Protein AF-A0A023FN62-F1 (afdb_monomer_lite)

Organism: Amblyomma cajennense (NCBI:txid34607)

pLDDT: mean 89.05, std 11.9, range [38.44, 97.44]

Structure (mmCIF, N/CA/C/O backbone):
data_AF-A0A023FN62-F1
#
_entry.id   AF-A0A023FN62-F1
#
loop_
_atom_site.group_PDB
_atom_site.id
_atom_site.type_symbol
_atom_site.label_atom_id
_atom_site.label_alt_id
_atom_site.label_comp_id
_atom_site.label_asym_id
_atom_site.label_entity_id
_atom_site.label_seq_id
_atom_site.pdbx_PDB_ins_code
_atom_site.Cartn_x
_atom_site.Cartn_y
_atom_site.Cartn_z
_atom_site.occupancy
_atom_site.B_iso_or_equiv
_atom_site.auth_seq_id
_atom_site.auth_comp_id
_atom_site.auth_asym_id
_atom_site.auth_atom_id
_atom_site.pdbx_PDB_model_num
ATOM 1 N N . MET A 1 1 ? -6.265 10.455 -16.973 1.00 46.62 1 MET A N 1
ATOM 2 C CA . MET A 1 1 ? -5.065 9.900 -16.309 1.00 46.62 1 MET A CA 1
ATOM 3 C C . MET A 1 1 ? -4.579 10.776 -15.154 1.00 46.62 1 MET A C 1
ATOM 5 O O . MET A 1 1 ? -4.769 10.346 -14.030 1.00 46.62 1 MET A O 1
ATOM 9 N N . ALA A 1 2 ? -4.113 12.018 -15.364 1.00 63.16 2 ALA A N 1
ATOM 10 C CA . ALA A 1 2 ? -3.514 12.844 -14.292 1.00 63.16 2 ALA A CA 1
ATOM 11 C C . ALA A 1 2 ? -4.377 13.071 -13.025 1.00 63.16 2 ALA A C 1
ATOM 13 O O . ALA A 1 2 ? -3.846 13.199 -11.929 1.00 63.16 2 ALA A O 1
ATOM 14 N N . ALA A 1 3 ? -5.710 13.108 -13.138 1.00 82.88 3 ALA A N 1
ATOM 15 C CA . ALA A 1 3 ? -6.578 13.355 -11.982 1.00 82.88 3 ALA A CA 1
ATOM 16 C C . ALA A 1 3 ? -6.536 12.228 -10.932 1.00 82.88 3 ALA A C 1
ATOM 18 O O . ALA A 1 3 ? -6.572 12.511 -9.738 1.00 82.88 3 ALA A O 1
ATOM 19 N N . VAL A 1 4 ? -6.440 10.968 -11.369 1.00 89.19 4 VAL A N 1
ATOM 20 C CA . VAL A 1 4 ? -6.425 9.798 -10.475 1.00 89.19 4 VAL A CA 1
ATOM 21 C C . VAL A 1 4 ? -5.078 9.686 -9.769 1.00 89.19 4 VAL A C 1
ATOM 23 O O . VAL A 1 4 ? -5.031 9.502 -8.558 1.00 89.19 4 VAL A O 1
ATOM 26 N N . GLU A 1 5 ? -3.985 9.894 -10.500 1.00 89.38 5 GLU A N 1
ATOM 27 C CA . GLU A 1 5 ? -2.633 9.916 -9.932 1.00 89.38 5 GLU A CA 1
ATOM 28 C C . GLU A 1 5 ? -2.499 10.994 -8.848 1.00 89.38 5 GLU A C 1
ATOM 30 O O . GLU A 1 5 ? -1.960 10.730 -7.778 1.00 89.38 5 GLU A O 1
ATOM 35 N N . VAL A 1 6 ? -3.066 12.186 -9.073 1.00 92.12 6 VAL A N 1
ATOM 36 C CA . VAL A 1 6 ? -3.082 13.270 -8.075 1.00 92.12 6 VAL A CA 1
ATOM 37 C C . VAL A 1 6 ? -3.894 12.897 -6.831 1.00 92.12 6 VAL A C 1
ATOM 39 O O . VAL A 1 6 ? -3.497 13.254 -5.723 1.00 92.12 6 VAL A O 1
ATOM 42 N N . GLN A 1 7 ? -5.018 12.190 -6.982 1.00 93.44 7 GLN A N 1
ATOM 43 C CA . GLN A 1 7 ? -5.811 11.723 -5.837 1.00 93.44 7 GLN A CA 1
ATOM 44 C C . GLN A 1 7 ? -5.042 10.699 -5.000 1.00 93.44 7 GLN A C 1
ATOM 46 O O . GLN A 1 7 ? -5.003 10.824 -3.776 1.00 93.44 7 GLN A O 1
ATOM 51 N N . VAL A 1 8 ? -4.392 9.736 -5.658 1.00 95.81 8 VAL A N 1
ATOM 52 C CA . VAL A 1 8 ? -3.556 8.723 -5.002 1.00 95.81 8 VAL A CA 1
ATOM 53 C C . VAL A 1 8 ? -2.382 9.378 -4.277 1.00 95.81 8 VAL A C 1
ATOM 55 O O . VAL A 1 8 ? -2.189 9.124 -3.091 1.00 95.81 8 VAL A O 1
ATOM 58 N N . SER A 1 9 ? -1.644 10.268 -4.945 1.00 95.06 9 SER A N 1
ATOM 59 C CA . SER A 1 9 ? -0.515 10.975 -4.329 1.00 95.06 9 SER A CA 1
ATOM 60 C C . SER A 1 9 ? -0.957 11.812 -3.130 1.00 95.06 9 SER A C 1
ATOM 62 O O . SER A 1 9 ? -0.339 11.725 -2.079 1.00 95.06 9 SER A O 1
ATOM 64 N N . ARG A 1 10 ? -2.082 12.537 -3.227 1.00 94.88 10 ARG A N 1
ATOM 65 C CA . ARG A 1 10 ? -2.616 13.314 -2.096 1.00 94.88 10 ARG A CA 1
ATOM 66 C C . ARG A 1 10 ? -2.965 12.432 -0.899 1.00 94.88 10 ARG A C 1
ATOM 68 O O . ARG A 1 10 ? -2.705 12.819 0.236 1.00 94.88 10 ARG A O 1
ATOM 75 N N . TYR A 1 11 ? -3.581 11.275 -1.139 1.00 96.00 11 TYR A N 1
ATOM 76 C CA . TYR A 1 11 ? -3.875 10.326 -0.069 1.00 96.00 11 TYR A CA 1
ATOM 77 C C . TYR A 1 11 ? -2.588 9.866 0.627 1.00 96.00 11 TYR A C 1
ATOM 79 O O . TYR A 1 11 ? -2.498 9.922 1.852 1.00 96.00 11 TYR A O 1
ATOM 87 N N . ILE A 1 12 ? -1.581 9.473 -0.156 1.00 96.19 12 ILE A N 1
ATOM 88 C CA . ILE A 1 12 ? -0.286 9.031 0.367 1.00 96.19 12 ILE A CA 1
ATOM 89 C C . ILE A 1 12 ? 0.385 10.155 1.159 1.00 96.19 12 ILE A C 1
ATOM 91 O O . ILE A 1 12 ? 0.787 9.928 2.296 1.00 96.19 12 ILE A O 1
ATOM 95 N N . ASP A 1 13 ? 0.431 11.372 0.619 1.00 94.75 13 ASP A N 1
ATOM 96 C CA . ASP A 1 13 ? 1.015 12.533 1.295 1.00 94.75 13 ASP A CA 1
ATOM 97 C C . ASP A 1 13 ? 0.355 12.786 2.656 1.00 94.75 13 ASP A C 1
ATOM 99 O O . ASP A 1 13 ? 1.056 13.008 3.640 1.00 94.75 13 ASP A O 1
ATOM 103 N N . ASN A 1 14 ? -0.974 12.686 2.748 1.00 93.88 14 ASN A N 1
ATOM 104 C CA . ASN A 1 14 ? -1.691 12.852 4.016 1.00 93.88 14 ASN A CA 1
ATOM 105 C C . ASN A 1 14 ? -1.297 11.784 5.054 1.00 93.88 14 ASN A C 1
ATOM 107 O O . ASN A 1 14 ? -1.112 12.101 6.231 1.00 93.88 14 ASN A O 1
ATOM 111 N N . VAL A 1 15 ? -1.149 10.523 4.632 1.00 93.88 15 VAL A N 1
ATOM 112 C CA . VAL A 1 15 ? -0.703 9.432 5.516 1.00 93.88 15 VAL A CA 1
ATOM 113 C C . VAL A 1 15 ? 0.735 9.682 5.984 1.00 93.88 15 VAL A C 1
ATOM 115 O O . VAL A 1 15 ? 1.015 9.651 7.183 1.00 93.88 15 VAL A O 1
ATOM 118 N N . LEU A 1 16 ? 1.638 9.997 5.054 1.00 93.31 16 LEU A N 1
ATOM 119 C CA . LEU A 1 16 ? 3.065 10.160 5.336 1.00 93.31 16 LEU A CA 1
ATOM 120 C C . LEU A 1 16 ? 3.379 11.419 6.156 1.00 93.31 16 LEU A C 1
ATOM 122 O O . LEU A 1 16 ? 4.258 11.383 7.023 1.00 93.31 16 LEU A O 1
ATOM 126 N N . GLN A 1 17 ? 2.675 12.528 5.916 1.00 89.75 17 GLN A N 1
ATOM 127 C CA . GLN A 1 17 ? 2.835 13.764 6.690 1.00 89.75 17 GLN A CA 1
ATOM 128 C C . GLN A 1 17 ? 2.446 13.557 8.151 1.00 89.75 17 GLN A C 1
ATOM 130 O O . GLN A 1 17 ? 3.184 13.976 9.041 1.00 89.75 17 GLN A O 1
ATOM 135 N N . ASN A 1 18 ? 1.338 12.865 8.405 1.00 82.88 18 ASN A N 1
ATOM 136 C CA . ASN A 1 18 ? 0.919 12.535 9.763 1.00 82.88 18 ASN A CA 1
ATOM 137 C C . ASN A 1 18 ? 1.935 11.619 10.468 1.00 82.88 18 ASN A C 1
ATOM 139 O O . ASN A 1 18 ? 2.264 11.868 11.627 1.00 82.88 18 ASN A O 1
ATOM 143 N N . ASP A 1 19 ? 2.480 10.610 9.776 1.00 82.38 19 ASP A N 1
ATOM 144 C CA . ASP A 1 19 ? 3.553 9.763 10.323 1.00 82.38 19 ASP A CA 1
ATOM 145 C C . ASP A 1 19 ? 4.819 10.578 10.644 1.00 82.38 19 ASP A C 1
ATOM 147 O O . ASP A 1 19 ? 5.430 10.392 11.697 1.00 82.38 19 ASP A O 1
ATOM 151 N N . THR A 1 20 ? 5.182 11.524 9.774 1.00 84.88 20 THR A N 1
ATOM 152 C CA . THR A 1 20 ? 6.353 12.396 9.964 1.00 84.88 20 THR A CA 1
ATOM 153 C C . THR A 1 20 ? 6.164 13.339 11.152 1.00 84.88 20 THR A C 1
ATOM 155 O O . THR A 1 20 ? 7.076 13.514 11.959 1.00 84.88 20 THR A O 1
ATOM 158 N N . LEU A 1 21 ? 4.983 13.948 11.287 1.00 84.38 21 LEU A N 1
ATOM 159 C CA . LEU A 1 21 ? 4.670 14.836 12.407 1.00 84.38 21 LEU A CA 1
ATOM 160 C C . LEU A 1 21 ? 4.722 14.086 13.740 1.00 84.38 21 LEU A C 1
ATOM 162 O O . LEU A 1 21 ? 5.312 14.588 14.694 1.00 84.38 21 LEU A O 1
ATOM 166 N N . GLU A 1 22 ? 4.169 12.877 13.804 1.00 81.69 22 GLU A N 1
ATOM 167 C CA . GLU A 1 22 ? 4.269 12.043 15.004 1.00 81.69 22 GLU A CA 1
ATOM 168 C C . GLU A 1 22 ? 5.712 11.710 15.367 1.00 81.69 22 GLU A C 1
ATOM 170 O O . GLU A 1 22 ? 6.074 11.771 16.539 1.00 81.69 22 GLU A O 1
ATOM 175 N N . GLU A 1 23 ? 6.549 11.387 14.381 1.00 81.81 23 GLU A N 1
ATOM 176 C CA . GLU A 1 23 ? 7.960 11.090 14.623 1.00 81.81 23 GLU A CA 1
ATOM 177 C C . GLU A 1 23 ? 8.706 12.312 15.184 1.00 81.81 23 GLU A C 1
ATOM 179 O O . GLU A 1 23 ? 9.432 12.196 16.174 1.00 81.81 23 GLU A O 1
ATOM 184 N N . VAL A 1 24 ? 8.466 13.500 14.619 1.00 85.38 24 VAL A N 1
ATOM 185 C CA . VAL A 1 24 ? 9.091 14.760 15.062 1.00 85.38 24 VAL A CA 1
ATOM 186 C C . VAL A 1 24 ? 8.617 15.178 16.457 1.00 85.38 24 VAL A C 1
ATOM 188 O O . VAL A 1 24 ? 9.412 15.667 17.263 1.00 85.38 24 VAL A O 1
ATOM 191 N N . PHE A 1 25 ? 7.336 14.980 16.765 1.00 83.62 25 PHE A N 1
ATOM 192 C CA . PHE A 1 25 ? 6.733 15.385 18.036 1.00 83.62 25 PHE A CA 1
ATOM 193 C C . PHE A 1 25 ? 6.575 14.230 19.031 1.00 83.62 25 PHE A C 1
ATOM 195 O O . PHE A 1 25 ? 5.862 14.380 20.022 1.00 83.62 25 PHE A O 1
ATOM 202 N N . ASN A 1 26 ? 7.269 13.106 18.829 1.00 81.31 26 ASN A N 1
ATOM 203 C CA . ASN A 1 26 ? 7.102 11.904 19.651 1.00 81.31 26 ASN A CA 1
ATOM 204 C C . ASN A 1 26 ? 7.321 12.172 21.156 1.00 81.31 26 ASN A C 1
ATOM 206 O O . ASN A 1 26 ? 6.605 11.651 22.003 1.00 81.31 26 ASN A O 1
ATOM 210 N N . SER A 1 27 ? 8.243 13.079 21.497 1.00 80.62 27 SER A N 1
ATOM 211 C CA . SER A 1 27 ? 8.511 13.504 22.883 1.00 80.62 27 SER A CA 1
ATOM 212 C C . SER A 1 27 ? 7.418 14.383 23.514 1.00 80.62 27 SER A C 1
ATOM 214 O O . SER A 1 27 ? 7.469 14.650 24.713 1.00 80.62 27 SER A O 1
ATOM 216 N N . PHE A 1 28 ? 6.458 14.866 22.721 1.00 81.75 28 PHE A N 1
ATOM 217 C CA . PHE A 1 28 ? 5.363 15.750 23.141 1.00 81.75 28 PHE A CA 1
ATOM 218 C C . PHE A 1 28 ? 3.983 15.094 23.005 1.00 81.75 28 PHE A C 1
ATOM 220 O O . PHE A 1 28 ? 3.028 15.544 23.638 1.00 81.75 28 PHE A O 1
ATOM 227 N N . ILE A 1 29 ? 3.869 14.042 22.191 1.00 78.81 29 ILE A N 1
ATOM 228 C CA . ILE A 1 29 ? 2.621 13.322 21.943 1.00 78.81 29 ILE A CA 1
ATOM 229 C C . ILE A 1 29 ? 2.527 12.128 22.894 1.00 78.81 29 ILE A C 1
ATOM 231 O O . ILE A 1 29 ? 3.354 11.217 22.881 1.00 78.81 29 ILE A O 1
ATOM 235 N N . ILE A 1 30 ? 1.470 12.103 23.705 1.00 76.62 30 ILE A N 1
ATOM 236 C CA . ILE A 1 30 ? 1.110 10.912 24.475 1.00 76.62 30 ILE A CA 1
ATOM 237 C C . ILE A 1 30 ? 0.412 9.948 23.518 1.00 76.62 30 ILE A C 1
ATOM 239 O O . ILE A 1 30 ? -0.755 10.134 23.177 1.00 76.62 30 ILE A O 1
ATOM 243 N N . HIS A 1 31 ? 1.132 8.915 23.091 1.00 77.75 31 HIS A N 1
ATOM 244 C CA . HIS A 1 31 ? 0.588 7.858 22.247 1.00 77.75 31 HIS A CA 1
ATOM 245 C C . HIS A 1 31 ? -0.317 6.955 23.090 1.00 77.75 31 HIS A C 1
ATOM 247 O O . HIS A 1 31 ?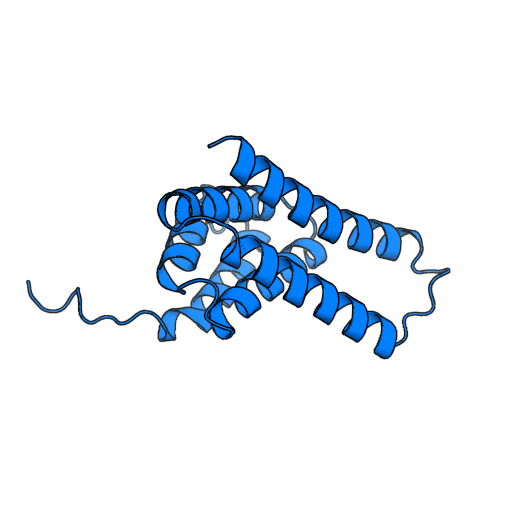 0.154 6.041 23.769 1.00 77.75 31 HIS A O 1
ATOM 253 N N . SER A 1 32 ? -1.623 7.228 23.086 1.00 83.88 32 SER A N 1
ATOM 254 C CA . SER A 1 32 ? -2.607 6.287 23.617 1.00 83.88 32 SER A CA 1
ATOM 255 C C . SER A 1 32 ? -2.946 5.237 22.560 1.00 83.88 32 SER A C 1
ATOM 257 O O . SER A 1 32 ? -2.959 5.517 21.360 1.00 83.88 32 SER A O 1
ATOM 259 N N . GLN A 1 33 ? -3.257 4.019 23.006 1.00 85.12 33 GLN A N 1
ATOM 260 C CA . GLN A 1 33 ? -3.728 2.959 22.114 1.00 85.12 33 GLN A CA 1
ATOM 261 C C . GLN A 1 33 ? -4.975 3.403 21.325 1.00 85.12 33 GLN A C 1
ATOM 263 O O . GLN A 1 33 ? -5.073 3.152 20.129 1.00 85.12 33 GLN A O 1
ATOM 268 N N . GLU A 1 34 ? -5.886 4.135 21.970 1.00 88.25 34 GLU A N 1
ATOM 269 C CA . GLU A 1 34 ? -7.103 4.668 21.350 1.00 88.25 34 GLU A CA 1
ATOM 270 C C . GLU A 1 34 ? -6.806 5.627 20.185 1.00 88.25 34 GLU A C 1
ATOM 272 O O . GLU A 1 34 ? -7.440 5.535 19.134 1.00 88.25 34 GLU A O 1
ATOM 277 N N . MET A 1 35 ? -5.812 6.511 20.332 1.00 85.25 35 MET A N 1
ATOM 278 C CA . MET A 1 35 ? -5.405 7.429 19.262 1.00 85.25 35 MET A CA 1
ATOM 279 C C . MET A 1 35 ? -4.834 6.666 18.063 1.00 85.25 35 MET A C 1
ATOM 281 O O . MET A 1 35 ? -5.173 6.980 16.920 1.00 85.25 35 MET A O 1
ATOM 285 N N . GLN A 1 36 ? -4.021 5.639 18.319 1.00 84.94 36 GLN A N 1
ATOM 286 C CA . GLN A 1 36 ? -3.439 4.814 17.262 1.00 84.94 36 GLN A CA 1
ATOM 287 C C . GLN A 1 36 ? -4.515 4.029 16.499 1.00 84.94 36 GLN A C 1
ATOM 289 O O . GLN A 1 36 ? -4.506 4.011 15.269 1.00 84.94 36 GLN A O 1
ATOM 294 N N . GLU A 1 37 ? -5.477 3.437 17.210 1.00 89.75 37 GLU A N 1
ATOM 295 C CA . GLU A 1 37 ? -6.601 2.723 16.596 1.00 89.75 37 GLU A CA 1
ATOM 296 C C . GLU A 1 37 ? -7.513 3.658 15.793 1.00 89.75 37 GLU A C 1
ATOM 298 O O . GLU A 1 37 ? -7.970 3.298 14.708 1.00 89.75 37 GLU A O 1
ATOM 303 N N . PHE A 1 38 ? -7.787 4.863 16.302 1.00 90.19 38 PHE A N 1
ATOM 304 C CA . PHE A 1 38 ? -8.586 5.859 15.586 1.00 90.19 38 PHE A CA 1
ATOM 305 C C . PHE A 1 38 ? -7.902 6.300 14.287 1.00 90.19 38 PHE A C 1
ATOM 307 O O . PHE A 1 38 ? -8.538 6.360 13.229 1.00 90.19 38 PHE A O 1
ATOM 314 N N . LYS A 1 39 ? -6.595 6.566 14.352 1.00 90.00 39 LYS A N 1
ATOM 315 C CA . LYS A 1 39 ? -5.770 6.909 13.191 1.00 90.00 39 LYS A CA 1
ATOM 316 C C . LYS A 1 39 ? -5.774 5.789 12.154 1.00 90.00 39 LYS A C 1
ATOM 318 O O . LYS A 1 39 ? -6.052 6.044 10.984 1.00 90.00 39 LYS A O 1
ATOM 323 N N . GLU A 1 40 ? -5.523 4.554 12.582 1.00 91.81 40 GLU A N 1
ATOM 324 C CA . GLU A 1 40 ? -5.526 3.397 11.687 1.00 91.81 40 GLU A CA 1
ATOM 325 C C . GLU A 1 40 ? -6.889 3.226 11.005 1.00 91.81 40 GLU A C 1
ATOM 327 O O . GLU A 1 40 ? -6.946 3.101 9.781 1.00 91.81 40 GLU A O 1
ATOM 332 N N . ARG A 1 41 ? -7.993 3.315 11.759 1.00 94.69 41 ARG A N 1
ATOM 333 C CA . ARG A 1 41 ? -9.349 3.277 11.185 1.00 94.69 41 ARG A CA 1
ATOM 334 C C . ARG A 1 41 ? -9.576 4.391 10.170 1.00 94.69 41 ARG A C 1
ATOM 336 O O . ARG A 1 41 ? -10.171 4.137 9.130 1.00 94.69 41 ARG A O 1
ATOM 343 N N . THR A 1 42 ? -9.093 5.599 10.446 1.00 95.19 42 THR A N 1
ATOM 344 C CA . THR A 1 42 ? -9.232 6.737 9.527 1.00 95.19 42 THR A CA 1
ATOM 345 C C . THR A 1 42 ? -8.549 6.435 8.195 1.00 95.19 42 THR A C 1
ATOM 347 O O . THR A 1 42 ? -9.188 6.495 7.149 1.00 95.19 42 THR A O 1
ATOM 350 N N . TYR A 1 43 ? -7.292 5.988 8.219 1.00 95.62 43 TYR A N 1
ATOM 351 C CA . TYR A 1 43 ? -6.575 5.625 6.994 1.00 95.62 43 TYR A CA 1
ATOM 352 C C . TYR A 1 43 ? -7.209 4.460 6.242 1.00 95.62 43 TYR A C 1
ATOM 354 O O . TYR A 1 43 ? -7.202 4.446 5.008 1.00 95.62 43 TYR A O 1
ATOM 362 N N . GLN A 1 44 ? -7.744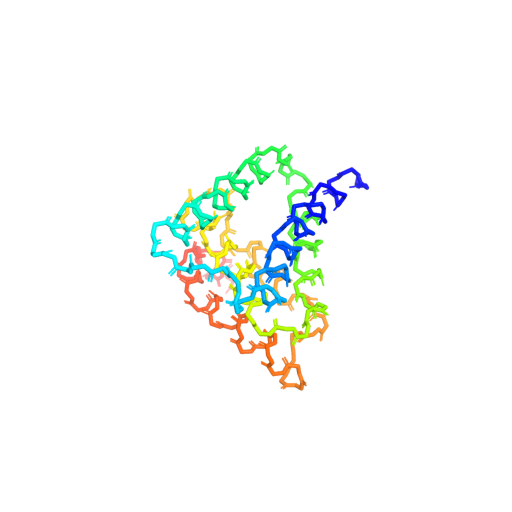 3.489 6.981 1.00 96.38 44 GLN A N 1
ATOM 363 C CA . GLN A 1 44 ? -8.456 2.343 6.436 1.00 96.38 44 GLN A CA 1
ATOM 364 C C . GLN A 1 44 ? -9.768 2.742 5.746 1.00 96.38 44 GLN A C 1
ATOM 366 O O . GLN A 1 44 ? -10.096 2.181 4.703 1.00 96.38 44 GLN A O 1
ATOM 371 N N . GLU A 1 45 ? -10.527 3.691 6.286 1.00 96.69 45 GLU A N 1
ATOM 372 C CA . GLU A 1 45 ? -11.738 4.198 5.629 1.00 96.69 45 GLU A CA 1
ATOM 373 C C . GLU A 1 45 ? -11.403 5.107 4.438 1.00 96.69 45 GLU A C 1
ATOM 375 O O . GLU A 1 45 ? -12.041 5.019 3.383 1.00 96.69 45 GLU A O 1
ATOM 380 N N . ASP A 1 46 ? -10.341 5.902 4.549 1.00 96.25 46 ASP A N 1
ATOM 381 C CA . ASP A 1 46 ? -9.874 6.767 3.468 1.00 96.25 46 ASP A CA 1
ATOM 382 C C . ASP A 1 46 ? -9.381 5.955 2.259 1.00 96.25 46 ASP A C 1
ATOM 384 O O . ASP A 1 46 ? -9.743 6.272 1.123 1.00 96.25 46 ASP A O 1
ATOM 388 N N . ILE A 1 47 ? -8.621 4.867 2.466 1.00 96.50 47 ILE A N 1
ATOM 389 C CA . ILE A 1 47 ? -8.157 4.018 1.353 1.00 96.50 47 ILE A CA 1
ATOM 390 C C . ILE A 1 47 ? -9.309 3.277 0.675 1.00 96.50 47 ILE A C 1
ATOM 392 O O . ILE A 1 47 ? -9.322 3.145 -0.552 1.00 96.50 47 ILE A O 1
ATOM 396 N N . LYS A 1 48 ? -10.310 2.833 1.450 1.00 96.31 48 LYS A N 1
ATOM 397 C CA . LYS A 1 48 ? -11.531 2.241 0.891 1.00 96.31 48 LYS A CA 1
ATOM 398 C C . LYS A 1 48 ? -12.266 3.256 0.030 1.00 96.31 48 LYS A C 1
ATOM 400 O O . LYS A 1 48 ? -12.651 2.930 -1.092 1.00 96.31 48 LYS A O 1
ATOM 405 N N . THR A 1 49 ? -12.438 4.473 0.540 1.00 96.00 49 THR A N 1
ATOM 406 C CA . THR A 1 49 ? -13.118 5.566 -0.165 1.00 96.00 49 THR A CA 1
ATOM 407 C C . THR A 1 49 ? -12.383 5.927 -1.453 1.00 96.00 49 THR A C 1
ATOM 409 O O . THR A 1 49 ? -13.017 6.047 -2.501 1.00 96.00 49 THR A O 1
ATOM 412 N N . LEU A 1 50 ? -11.050 6.020 -1.399 1.00 96.12 50 LEU A N 1
ATOM 413 C CA . LEU A 1 50 ? -10.197 6.284 -2.556 1.00 96.12 50 LEU A CA 1
ATOM 414 C C . LEU A 1 50 ? -10.417 5.243 -3.659 1.00 96.12 50 LEU A C 1
ATOM 416 O O . LEU A 1 50 ? -10.824 5.599 -4.763 1.00 96.12 50 LEU A O 1
ATOM 420 N N . PHE A 1 51 ? -10.178 3.960 -3.373 1.00 95.75 51 PHE A N 1
ATOM 421 C CA . PHE A 1 51 ? -10.236 2.922 -4.407 1.00 95.75 51 PHE A CA 1
ATOM 422 C C . PHE A 1 51 ? -11.660 2.586 -4.857 1.00 95.75 51 PHE A C 1
ATOM 424 O O . PHE A 1 51 ? -11.852 2.268 -6.027 1.00 95.75 51 PHE A O 1
ATOM 431 N N . SER A 1 52 ? -12.665 2.731 -3.989 1.00 94.38 52 SER A N 1
ATOM 432 C CA . SER A 1 52 ? -14.075 2.577 -4.389 1.00 94.38 52 SER A CA 1
ATOM 433 C C . SER A 1 52 ? -14.546 3.709 -5.307 1.00 94.38 52 SER A C 1
ATOM 435 O O . SER A 1 52 ? -15.460 3.513 -6.106 1.00 94.38 52 SER A O 1
ATOM 437 N N . GLY A 1 53 ? -13.936 4.894 -5.198 1.00 92.19 53 GLY A N 1
ATOM 438 C CA . GLY A 1 53 ? -14.224 6.049 -6.048 1.00 92.19 53 GLY A CA 1
ATOM 439 C C . GLY A 1 53 ? -13.500 6.040 -7.399 1.00 92.19 53 GLY A C 1
ATOM 440 O O . GLY A 1 53 ? -13.848 6.835 -8.274 1.00 92.19 53 GLY A O 1
ATOM 441 N N . ILE A 1 54 ? -12.509 5.163 -7.592 1.00 94.00 54 ILE A N 1
ATOM 442 C CA . ILE A 1 54 ? -11.736 5.076 -8.835 1.00 94.00 54 ILE A CA 1
ATOM 443 C C . ILE A 1 54 ? -12.459 4.165 -9.846 1.00 94.00 54 ILE A C 1
ATOM 445 O O . ILE A 1 54 ? -12.754 3.009 -9.536 1.00 94.00 54 ILE A O 1
ATOM 449 N N . PRO A 1 55 ? -12.709 4.629 -11.088 1.00 92.00 55 PRO A N 1
ATOM 450 C CA . PRO A 1 55 ? -13.246 3.781 -12.149 1.00 92.00 55 PRO A CA 1
ATOM 451 C C . PRO A 1 55 ? -12.336 2.582 -12.443 1.00 92.00 55 PRO A C 1
ATOM 453 O O . PRO A 1 55 ? -11.115 2.723 -12.475 1.00 92.00 55 PRO A O 1
ATOM 456 N N . GLN A 1 56 ? -12.922 1.421 -12.753 1.00 88.88 56 GLN A N 1
ATOM 457 C CA . GLN A 1 56 ? -12.181 0.175 -13.021 1.00 88.88 56 GLN A CA 1
ATOM 458 C C . GLN A 1 56 ? -11.099 0.329 -14.106 1.00 88.88 56 GLN A C 1
ATOM 460 O O . GLN A 1 56 ? -10.000 -0.193 -13.959 1.00 88.88 56 GLN A O 1
ATOM 465 N N . GLU A 1 57 ? -11.365 1.113 -15.154 1.00 90.75 57 GLU A N 1
ATOM 466 C CA . GLU A 1 57 ? -10.403 1.415 -16.229 1.00 90.75 57 GLU A CA 1
ATOM 467 C C . GLU A 1 57 ? -9.160 2.192 -15.758 1.00 90.75 57 GLU A C 1
ATOM 469 O O . GLU A 1 57 ? -8.109 2.129 -16.389 1.00 90.75 57 GLU A O 1
ATOM 474 N N . SER A 1 58 ? -9.272 2.926 -14.648 1.00 92.88 58 SER A N 1
ATOM 475 C CA . SER A 1 58 ? -8.193 3.730 -14.065 1.00 92.88 58 SER A CA 1
ATOM 476 C C . SER A 1 58 ? -7.549 3.071 -12.843 1.00 92.88 58 SER A C 1
ATOM 478 O O . SER A 1 58 ? -6.564 3.596 -12.323 1.00 92.88 58 SER A O 1
ATOM 480 N N . LEU A 1 59 ? -8.078 1.932 -12.382 1.00 92.50 59 LEU A N 1
ATOM 481 C CA . LEU A 1 59 ? -7.623 1.256 -11.168 1.00 92.50 59 LEU A CA 1
ATOM 482 C C . LEU A 1 59 ? -6.178 0.755 -11.292 1.00 92.50 59 LEU A C 1
ATOM 484 O O . LEU A 1 59 ? -5.390 0.933 -10.370 1.00 92.50 59 LEU A O 1
ATOM 488 N N . ASP A 1 60 ? -5.811 0.191 -12.445 1.00 92.06 60 ASP A N 1
ATOM 489 C CA . ASP A 1 60 ? -4.437 -0.255 -12.721 1.00 92.06 60 ASP A CA 1
ATOM 490 C C . ASP A 1 60 ? -3.435 0.909 -12.632 1.00 92.06 60 ASP A C 1
ATOM 492 O O . ASP A 1 60 ? -2.409 0.805 -11.962 1.00 92.06 60 ASP A O 1
ATOM 496 N N . GLY A 1 61 ? -3.770 2.060 -13.226 1.00 93.38 61 GLY A N 1
ATOM 497 C CA . GLY A 1 61 ? -2.955 3.274 -13.131 1.00 93.38 61 GLY A CA 1
ATOM 498 C C . GLY A 1 61 ? -2.852 3.807 -11.700 1.00 93.38 61 GLY A C 1
ATOM 499 O O . GLY A 1 61 ? -1.767 4.182 -11.259 1.00 93.38 61 GLY A O 1
ATOM 500 N N . ALA A 1 62 ? -3.953 3.781 -10.944 1.00 95.62 62 ALA A N 1
ATOM 501 C CA . ALA A 1 62 ? -3.964 4.179 -9.538 1.00 95.62 62 ALA A CA 1
ATOM 502 C C . ALA A 1 62 ? -3.057 3.291 -8.674 1.00 95.62 62 ALA A C 1
ATOM 504 O O . ALA A 1 62 ? -2.284 3.800 -7.862 1.00 95.62 62 ALA A O 1
ATOM 505 N N . LEU A 1 63 ? -3.118 1.971 -8.872 1.00 96.31 63 LEU A N 1
ATOM 506 C CA . LEU A 1 63 ? -2.277 1.009 -8.159 1.00 96.31 63 LEU A CA 1
ATOM 507 C C . LEU A 1 63 ? -0.805 1.168 -8.525 1.00 96.31 63 LEU A C 1
ATOM 509 O O . LEU A 1 63 ? 0.041 1.179 -7.633 1.00 96.31 63 LEU A O 1
ATOM 513 N N . LYS A 1 64 ? -0.491 1.362 -9.808 1.00 95.19 64 LYS A N 1
ATOM 514 C CA . LYS A 1 64 ? 0.879 1.650 -10.252 1.00 95.19 64 LYS A CA 1
ATOM 515 C C . LYS A 1 64 ? 1.418 2.932 -9.634 1.00 95.19 64 LYS A C 1
ATOM 517 O O . LYS A 1 64 ? 2.546 2.927 -9.156 1.00 95.19 64 LYS A O 1
ATOM 522 N N . GLN A 1 65 ? 0.617 3.996 -9.569 1.00 96.00 65 GLN A N 1
ATOM 523 C CA . GLN A 1 65 ? 1.020 5.234 -8.899 1.00 96.00 65 GLN A CA 1
ATOM 524 C C . GLN A 1 65 ? 1.252 5.016 -7.399 1.00 96.00 65 GLN A C 1
ATOM 526 O O . GLN A 1 65 ? 2.249 5.491 -6.854 1.00 96.00 65 GLN A O 1
ATOM 531 N N . TYR A 1 66 ? 0.365 4.266 -6.740 1.00 97.38 66 TYR A N 1
ATOM 532 C CA . TYR A 1 66 ? 0.492 3.946 -5.320 1.00 97.38 66 TYR A CA 1
ATOM 533 C C . TYR A 1 66 ? 1.787 3.183 -5.034 1.00 97.38 66 TYR A C 1
ATOM 535 O O . TYR A 1 66 ? 2.571 3.568 -4.167 1.00 97.38 66 TYR A O 1
ATOM 543 N N . VAL A 1 67 ? 2.039 2.125 -5.805 1.00 96.88 67 VAL A N 1
ATOM 544 C CA . VAL A 1 67 ? 3.237 1.295 -5.673 1.00 96.88 67 VAL A CA 1
ATOM 545 C C . VAL A 1 67 ? 4.497 2.064 -6.068 1.00 96.88 67 VAL A C 1
ATOM 547 O O . VAL A 1 67 ? 5.521 1.920 -5.402 1.00 96.88 67 VAL A O 1
ATOM 550 N N . SER A 1 68 ? 4.435 2.924 -7.086 1.00 95.19 68 SER A N 1
ATOM 551 C CA . SER A 1 68 ? 5.560 3.779 -7.470 1.00 95.19 68 SER A CA 1
ATOM 552 C C . SER A 1 68 ? 5.969 4.693 -6.316 1.00 95.19 68 SER A C 1
ATOM 554 O O . SER A 1 68 ? 7.154 4.747 -5.986 1.00 95.19 68 SER A O 1
ATOM 556 N N . ALA A 1 69 ? 5.010 5.355 -5.662 1.00 94.75 69 ALA A N 1
ATOM 557 C CA . ALA A 1 69 ? 5.283 6.180 -4.488 1.00 94.75 69 ALA A CA 1
ATOM 558 C C . ALA A 1 69 ? 5.849 5.334 -3.336 1.00 94.75 69 ALA A C 1
ATOM 560 O O . ALA A 1 69 ? 6.888 5.676 -2.774 1.00 94.75 69 ALA A O 1
ATOM 561 N N . LEU A 1 70 ? 5.238 4.179 -3.057 1.00 95.19 70 LEU A N 1
ATOM 562 C CA . LEU A 1 70 ? 5.686 3.237 -2.027 1.00 95.19 70 LEU A CA 1
ATOM 563 C C . LEU A 1 70 ? 7.135 2.779 -2.238 1.00 95.19 70 LEU A C 1
ATOM 565 O O . LEU A 1 70 ? 7.924 2.768 -1.299 1.00 95.19 70 LEU A O 1
ATOM 569 N N . SER A 1 71 ? 7.507 2.452 -3.475 1.00 94.44 71 SER A N 1
ATOM 570 C CA . SER A 1 71 ? 8.854 1.987 -3.828 1.00 94.44 71 SER A CA 1
ATOM 571 C C . SER A 1 71 ? 9.940 3.058 -3.722 1.00 94.44 71 SER A C 1
ATOM 573 O O . SER A 1 71 ? 11.128 2.737 -3.667 1.00 94.44 71 SER A O 1
ATOM 575 N N . SER A 1 72 ? 9.539 4.330 -3.687 1.00 93.31 72 SER A N 1
ATOM 576 C CA . SER A 1 72 ? 10.448 5.461 -3.510 1.00 93.31 72 SER A CA 1
ATOM 577 C C . SER A 1 72 ? 10.745 5.773 -2.038 1.00 93.31 72 SER A C 1
ATOM 579 O O . SER A 1 72 ? 11.644 6.567 -1.755 1.00 93.31 72 SER A O 1
ATOM 581 N N . LEU A 1 73 ? 10.025 5.145 -1.097 1.00 92.69 73 LEU A N 1
ATOM 582 C CA . LEU A 1 73 ? 10.213 5.369 0.333 1.00 92.69 73 LEU A CA 1
ATOM 583 C C . LEU A 1 73 ? 11.503 4.724 0.844 1.00 92.69 73 LEU A C 1
ATOM 585 O O . LEU A 1 73 ? 11.798 3.564 0.566 1.00 92.69 73 LEU A O 1
ATOM 589 N N . SER A 1 74 ? 12.234 5.473 1.666 1.00 87.50 74 SER A N 1
ATOM 590 C CA . SER A 1 74 ? 13.392 4.983 2.423 1.00 87.50 74 SER A CA 1
ATOM 591 C C . SER A 1 74 ? 13.062 4.656 3.883 1.00 87.50 74 SER A C 1
ATOM 593 O O . SER A 1 74 ? 13.819 3.945 4.539 1.00 87.50 74 SER A O 1
ATOM 595 N N . ASN A 1 75 ? 11.944 5.167 4.409 1.00 90.31 75 ASN A N 1
ATOM 596 C CA . ASN A 1 75 ? 11.530 4.953 5.792 1.00 90.31 75 ASN A CA 1
ATOM 597 C C . ASN A 1 75 ? 10.739 3.638 5.926 1.00 90.31 75 ASN A C 1
ATOM 599 O O . ASN A 1 75 ? 9.650 3.489 5.366 1.00 90.31 75 ASN A O 1
ATOM 603 N N . HIS A 1 76 ? 11.281 2.707 6.715 1.00 91.19 76 HIS A N 1
ATOM 604 C CA . HIS A 1 76 ? 10.699 1.387 6.975 1.00 91.19 76 HIS A CA 1
ATOM 605 C C . HIS A 1 76 ? 9.259 1.453 7.505 1.00 91.19 76 HIS A C 1
ATOM 607 O O . HIS A 1 76 ? 8.392 0.720 7.024 1.00 91.19 76 HIS A O 1
ATOM 613 N N . ARG A 1 77 ? 8.994 2.333 8.484 1.00 90.75 77 ARG A N 1
ATOM 614 C CA . ARG A 1 77 ? 7.679 2.467 9.132 1.00 90.75 77 ARG A CA 1
ATOM 615 C C . ARG A 1 77 ? 6.643 2.974 8.138 1.00 90.75 77 ARG A C 1
ATOM 617 O O . ARG A 1 77 ? 5.574 2.390 8.037 1.00 90.75 77 ARG A O 1
ATOM 624 N N . GLN A 1 78 ? 6.985 4.005 7.368 1.00 93.56 78 GLN A N 1
ATOM 625 C CA . GLN A 1 78 ? 6.101 4.558 6.340 1.00 93.56 78 GLN A CA 1
ATOM 626 C C . GLN A 1 78 ? 5.749 3.520 5.268 1.00 93.56 78 GLN A C 1
ATOM 628 O O . GLN A 1 78 ? 4.587 3.391 4.883 1.00 93.56 78 GLN A O 1
ATOM 633 N N . MET A 1 79 ? 6.737 2.740 4.820 1.00 95.50 79 MET A N 1
ATOM 634 C CA . MET A 1 79 ? 6.502 1.653 3.871 1.00 95.50 79 MET A CA 1
ATOM 635 C C . MET A 1 79 ? 5.570 0.584 4.456 1.00 95.50 79 MET A C 1
ATOM 637 O O . MET A 1 79 ? 4.613 0.190 3.787 1.00 95.50 79 MET A O 1
ATOM 641 N N . GLN A 1 80 ? 5.786 0.176 5.713 1.00 94.88 80 GLN A N 1
ATOM 642 C CA . GLN A 1 80 ? 4.887 -0.755 6.402 1.00 94.88 80 GLN A CA 1
ATOM 643 C C . GLN A 1 80 ? 3.465 -0.207 6.513 1.00 94.88 80 GLN A C 1
ATOM 645 O O . GLN A 1 80 ? 2.521 -0.958 6.269 1.00 94.88 80 GLN A O 1
ATOM 650 N N . THR A 1 81 ? 3.303 1.076 6.858 1.00 95.06 81 THR A N 1
ATOM 651 C CA . THR A 1 81 ? 1.993 1.734 6.934 1.00 95.06 81 THR A CA 1
ATOM 652 C C . THR A 1 81 ? 1.274 1.646 5.586 1.00 95.06 81 THR A C 1
ATOM 654 O O . THR A 1 81 ? 0.128 1.210 5.525 1.00 95.06 81 THR A O 1
ATOM 657 N N . LEU A 1 82 ? 1.933 1.988 4.475 1.00 97.00 82 LEU A N 1
ATOM 658 C CA . LEU A 1 82 ? 1.290 1.905 3.158 1.00 97.00 82 LEU A CA 1
ATOM 659 C C . LEU A 1 82 ? 0.986 0.455 2.740 1.00 97.00 82 LEU A C 1
ATOM 661 O O . LEU A 1 82 ? -0.097 0.167 2.230 1.00 97.00 82 LEU A O 1
ATOM 665 N N . LEU A 1 83 ? 1.892 -0.494 2.993 1.00 97.00 83 LEU A N 1
ATOM 666 C CA . LEU A 1 83 ? 1.645 -1.904 2.672 1.00 97.00 83 LEU A CA 1
ATOM 667 C C . LEU A 1 83 ? 0.525 -2.517 3.525 1.00 97.00 83 LEU A C 1
ATOM 669 O O . LEU A 1 83 ? -0.229 -3.349 3.018 1.00 97.00 83 LEU A O 1
ATOM 673 N N . SER A 1 84 ? 0.381 -2.119 4.792 1.00 96.75 84 SER A N 1
ATOM 674 C CA . SER A 1 84 ? -0.713 -2.587 5.653 1.00 96.75 84 SER A CA 1
ATOM 675 C C . SER A 1 84 ? -2.066 -2.031 5.203 1.00 96.75 84 SER A C 1
ATOM 677 O O . SER A 1 84 ? -3.062 -2.757 5.205 1.00 96.75 84 SER A O 1
ATOM 679 N N . LEU A 1 85 ? -2.097 -0.787 4.724 1.00 97.44 85 LEU A N 1
ATOM 680 C CA . LEU A 1 85 ? -3.292 -0.181 4.143 1.00 97.44 85 LEU A CA 1
ATOM 681 C C . LEU A 1 85 ? -3.673 -0.862 2.823 1.00 97.44 85 LEU A C 1
ATOM 683 O O . LEU A 1 85 ? -4.844 -1.182 2.609 1.00 97.44 85 LEU A O 1
ATOM 687 N N . LEU A 1 86 ? -2.693 -1.173 1.972 1.00 97.25 86 LEU A N 1
ATOM 688 C CA . LEU A 1 86 ? -2.924 -1.927 0.739 1.00 97.25 86 LEU A CA 1
ATOM 689 C C . LEU A 1 86 ? -3.412 -3.357 1.027 1.00 97.25 86 LEU A C 1
ATOM 691 O O . LEU A 1 86 ? -4.338 -3.836 0.374 1.00 97.25 86 LEU A O 1
ATOM 695 N N . HIS A 1 87 ? -2.856 -4.016 2.049 1.00 96.75 87 HIS A N 1
ATOM 696 C CA . HIS A 1 87 ? -3.354 -5.299 2.548 1.00 96.75 87 HIS A CA 1
ATOM 697 C C . HIS A 1 87 ? -4.824 -5.208 2.964 1.00 96.75 87 HIS A C 1
ATOM 699 O O . HIS A 1 87 ? -5.626 -6.044 2.553 1.00 96.75 87 HIS A O 1
ATOM 705 N N . HIS A 1 88 ? -5.189 -4.176 3.729 1.00 96.88 88 HIS A N 1
ATOM 706 C CA . HIS A 1 88 ? -6.568 -3.941 4.160 1.00 96.88 88 HIS A CA 1
ATOM 707 C C . HIS A 1 88 ? -7.527 -3.724 2.987 1.00 96.88 88 HIS A C 1
ATOM 709 O O . HIS A 1 88 ? -8.626 -4.280 2.971 1.00 96.88 88 HIS A O 1
ATOM 715 N N . ALA A 1 89 ? -7.116 -2.964 1.971 1.00 96.56 89 ALA A N 1
ATOM 716 C CA . ALA A 1 89 ? -7.918 -2.763 0.763 1.00 96.56 89 ALA A CA 1
ATOM 717 C C . ALA A 1 89 ? -8.199 -4.088 0.025 1.00 96.56 89 ALA A C 1
ATOM 719 O O . ALA A 1 89 ? -9.289 -4.273 -0.521 1.00 96.56 89 ALA A O 1
ATOM 720 N N . VAL A 1 90 ? -7.249 -5.031 0.053 1.00 96.06 90 VAL A N 1
ATOM 721 C CA . VAL A 1 90 ? -7.423 -6.372 -0.522 1.00 96.06 90 VAL A CA 1
ATOM 722 C C . VA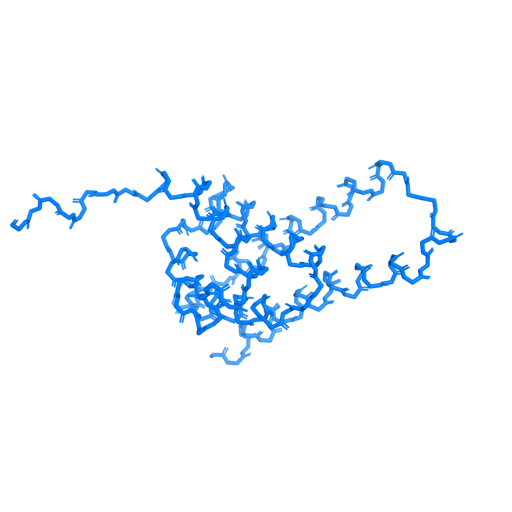L A 1 90 ? -8.317 -7.255 0.347 1.00 96.06 90 VAL A C 1
ATOM 724 O O . VAL A 1 90 ? -9.259 -7.862 -0.161 1.00 96.06 90 VAL A O 1
ATOM 727 N N . THR A 1 91 ? -8.074 -7.327 1.657 1.00 94.56 91 THR A N 1
ATOM 728 C CA . THR A 1 91 ? -8.843 -8.206 2.560 1.00 94.56 91 THR A CA 1
ATOM 729 C C . THR A 1 91 ? -10.294 -7.765 2.729 1.00 94.56 91 THR A C 1
ATOM 731 O O . THR A 1 91 ? -11.164 -8.600 2.970 1.00 94.56 91 THR A O 1
ATOM 734 N N . THR A 1 92 ? -10.575 -6.472 2.560 1.00 94.31 92 THR A N 1
ATOM 735 C CA . THR A 1 92 ? -11.942 -5.924 2.547 1.00 94.31 92 THR A CA 1
ATOM 736 C C . THR A 1 92 ? -12.616 -5.999 1.175 1.00 94.31 92 THR A C 1
ATOM 738 O O . THR A 1 92 ? -13.777 -5.616 1.047 1.00 94.31 92 THR A O 1
ATOM 741 N N . GLY A 1 93 ? -11.925 -6.519 0.155 1.00 92.12 93 GLY A N 1
ATOM 742 C CA . GLY A 1 93 ? -12.475 -6.737 -1.183 1.00 92.12 93 GLY A CA 1
ATOM 743 C C . GLY A 1 93 ? -12.636 -5.472 -2.027 1.00 92.12 93 GLY A C 1
ATOM 744 O O . GLY A 1 93 ? -13.257 -5.538 -3.087 1.00 92.12 93 GLY A O 1
ATOM 745 N N . VAL A 1 94 ? -12.081 -4.334 -1.594 1.00 94.38 94 VAL A N 1
ATOM 746 C CA . VAL A 1 94 ? -12.104 -3.084 -2.373 1.00 94.38 94 VAL A CA 1
ATOM 747 C C . VAL A 1 94 ? -11.216 -3.197 -3.609 1.00 94.38 94 VAL A C 1
ATOM 749 O O . VAL A 1 94 ? -11.570 -2.704 -4.679 1.00 94.38 94 VAL A O 1
ATOM 752 N N . VAL A 1 95 ? -10.079 -3.884 -3.482 1.00 94.44 95 VAL A N 1
ATOM 753 C CA . VAL A 1 95 ? -9.162 -4.158 -4.591 1.00 94.44 95 VAL A CA 1
ATOM 754 C C . VAL A 1 95 ? -8.910 -5.659 -4.686 1.00 94.44 95 VAL A C 1
ATOM 756 O O . VAL A 1 95 ? -8.795 -6.354 -3.682 1.00 94.44 95 VAL A O 1
ATOM 759 N N . GLN A 1 96 ? -8.813 -6.178 -5.908 1.00 93.88 96 GLN A N 1
ATOM 760 C CA . GLN A 1 96 ? -8.486 -7.584 -6.133 1.00 93.88 96 GLN A CA 1
ATOM 761 C C . GLN A 1 96 ? -6.996 -7.863 -5.840 1.00 93.88 96 GLN A C 1
ATOM 763 O O . GLN A 1 96 ? -6.147 -7.023 -6.143 1.00 93.88 96 GLN A O 1
ATOM 768 N N . PRO A 1 97 ? -6.633 -9.050 -5.321 1.00 94.12 97 PRO A N 1
ATOM 769 C CA . PRO A 1 97 ? -5.246 -9.376 -4.973 1.00 94.12 97 PRO A CA 1
ATOM 770 C C . PRO A 1 97 ? -4.314 -9.419 -6.192 1.00 94.12 97 PRO A C 1
ATOM 772 O O . PRO A 1 97 ? -3.172 -8.975 -6.114 1.00 94.12 97 PRO A O 1
ATOM 775 N N . LYS A 1 98 ? -4.802 -9.910 -7.340 1.00 93.38 98 LYS A N 1
ATOM 776 C CA . LYS A 1 98 ? -4.008 -10.054 -8.569 1.00 93.38 98 LYS A CA 1
ATOM 777 C C . LYS A 1 98 ? -3.389 -8.732 -9.065 1.00 93.38 98 LYS A C 1
ATOM 779 O O . LYS A 1 98 ? -2.167 -8.688 -9.153 1.00 93.38 98 LYS A O 1
ATOM 7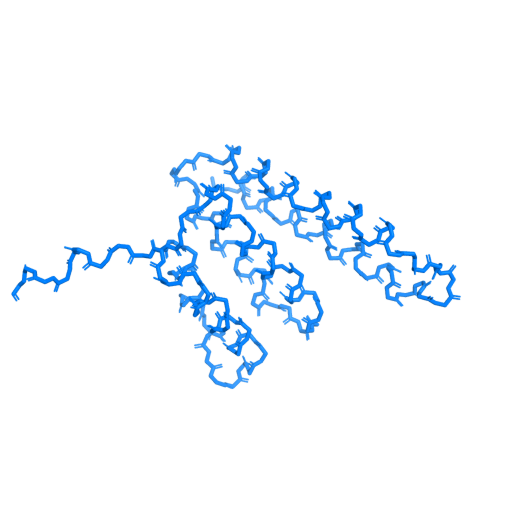84 N N . PRO A 1 99 ? -4.157 -7.656 -9.340 1.00 94.19 99 PRO A N 1
ATOM 785 C CA . PRO A 1 99 ? -3.577 -6.398 -9.817 1.00 94.19 99 PRO A CA 1
ATOM 786 C C . PRO A 1 99 ? -2.638 -5.742 -8.795 1.00 94.19 99 PRO A C 1
ATOM 788 O O . PRO A 1 99 ? -1.704 -5.048 -9.185 1.00 94.19 99 PRO A O 1
ATOM 791 N N . VAL A 1 100 ? -2.835 -5.989 -7.495 1.00 95.88 100 VAL A N 1
ATOM 792 C CA . VAL A 1 100 ? -1.904 -5.535 -6.452 1.00 95.88 100 VAL A CA 1
ATOM 793 C C . VAL 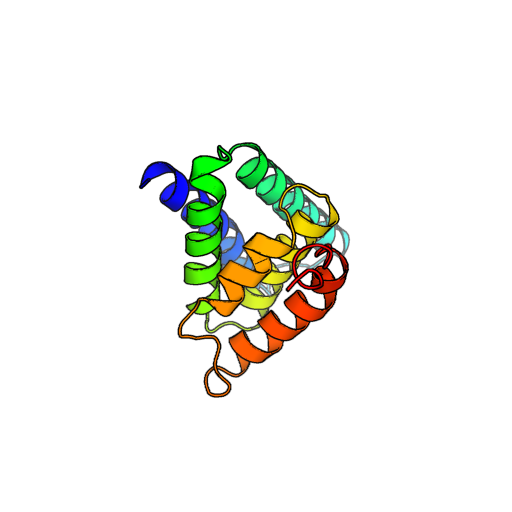A 1 100 ? -0.566 -6.262 -6.564 1.00 95.88 100 VAL A C 1
ATOM 795 O O . VAL A 1 100 ? 0.478 -5.612 -6.585 1.00 95.88 100 VAL A O 1
ATOM 798 N N . CYS A 1 101 ? -0.578 -7.594 -6.677 1.00 95.50 101 CYS A N 1
ATOM 799 C CA . CYS A 1 101 ? 0.641 -8.370 -6.901 1.00 95.50 101 CYS A CA 1
ATOM 800 C C . CYS A 1 101 ? 1.341 -7.955 -8.199 1.00 95.50 101 CYS A C 1
ATOM 802 O O . CYS A 1 101 ? 2.546 -7.721 -8.179 1.00 95.50 101 CYS A O 1
ATOM 804 N N . ASP A 1 102 ? 0.595 -7.819 -9.296 1.00 94.81 102 ASP A N 1
ATOM 805 C CA . ASP A 1 102 ? 1.149 -7.422 -10.593 1.00 94.81 102 ASP A CA 1
ATOM 806 C C . ASP A 1 102 ? 1.827 -6.039 -10.502 1.00 94.81 102 ASP A C 1
ATOM 808 O O . ASP A 1 102 ? 2.941 -5.871 -10.997 1.00 94.81 102 ASP A O 1
ATOM 812 N N . ALA A 1 103 ? 1.218 -5.070 -9.805 1.00 96.19 103 ALA A N 1
ATOM 813 C CA . ALA A 1 103 ? 1.806 -3.747 -9.595 1.00 96.19 103 ALA A CA 1
ATOM 814 C C . ALA A 1 103 ? 3.080 -3.787 -8.731 1.00 96.19 103 ALA A C 1
ATOM 816 O O . ALA A 1 103 ? 4.071 -3.157 -9.094 1.00 96.19 103 ALA A O 1
ATOM 817 N N . LEU A 1 104 ? 3.087 -4.542 -7.623 1.00 96.44 104 LEU A N 1
ATOM 818 C CA . LEU A 1 104 ? 4.267 -4.703 -6.755 1.00 96.44 104 LEU A CA 1
ATOM 819 C C . LEU A 1 104 ? 5.450 -5.323 -7.513 1.00 96.44 104 LEU A C 1
ATOM 821 O O . LEU A 1 104 ? 6.577 -4.838 -7.423 1.00 96.44 104 LEU A O 1
ATOM 825 N N . LEU A 1 105 ? 5.181 -6.369 -8.295 1.00 95.50 105 LEU A N 1
ATOM 826 C CA . LEU A 1 105 ? 6.194 -7.098 -9.062 1.00 95.50 105 LEU A CA 1
ATOM 827 C C . LEU A 1 105 ? 6.720 -6.313 -10.272 1.00 95.50 105 LEU A C 1
ATOM 829 O O . LEU A 1 105 ? 7.838 -6.566 -10.715 1.00 95.50 105 LEU A O 1
ATOM 833 N N . ALA A 1 106 ? 5.930 -5.387 -10.822 1.00 94.44 106 ALA A N 1
ATOM 834 C CA . ALA A 1 106 ? 6.297 -4.619 -12.013 1.00 94.44 106 ALA A CA 1
ATOM 835 C C . ALA A 1 106 ? 7.327 -3.506 -11.748 1.00 94.44 106 ALA A C 1
ATOM 837 O O . ALA A 1 106 ? 7.854 -2.924 -12.698 1.00 94.44 106 ALA A O 1
ATOM 838 N N . THR A 1 107 ? 7.601 -3.186 -10.484 1.00 92.75 107 THR A N 1
ATOM 839 C CA . THR A 1 107 ? 8.514 -2.102 -10.112 1.00 92.75 107 THR A CA 1
ATOM 840 C C . THR A 1 107 ? 9.974 -2.510 -10.311 1.00 92.75 107 THR A C 1
ATOM 842 O O . THR A 1 107 ? 10.376 -3.608 -9.932 1.00 92.75 107 THR A O 1
ATOM 845 N N . ASP A 1 108 ? 10.811 -1.605 -10.817 1.00 91.94 108 ASP A N 1
ATOM 846 C CA . ASP A 1 108 ? 12.260 -1.814 -10.963 1.00 91.94 108 ASP A CA 1
ATOM 847 C C . ASP A 1 108 ? 12.963 -2.050 -9.616 1.00 91.94 108 ASP A C 1
ATOM 849 O O . ASP A 1 108 ? 13.950 -2.777 -9.550 1.00 91.94 108 ASP A O 1
ATOM 853 N N . LYS A 1 109 ? 12.415 -1.493 -8.531 1.00 90.94 109 LYS A N 1
ATOM 854 C CA . LYS A 1 109 ? 12.853 -1.714 -7.145 1.00 90.94 109 LYS A CA 1
ATOM 855 C C . LYS A 1 109 ? 12.553 -3.109 -6.602 1.00 90.94 109 LYS A C 1
ATOM 857 O O . LYS A 1 109 ? 13.018 -3.428 -5.509 1.00 90.94 109 LYS A O 1
ATOM 862 N N . PHE A 1 110 ? 11.803 -3.952 -7.315 1.00 93.25 110 PHE A N 1
ATOM 863 C CA . PHE A 1 110 ? 11.547 -5.331 -6.896 1.00 93.25 110 PHE A CA 1
ATOM 864 C C . PHE A 1 110 ? 12.776 -6.219 -7.162 1.00 93.25 110 PHE A C 1
ATOM 866 O O . PHE A 1 110 ? 12.779 -7.110 -8.009 1.00 93.25 110 PHE A O 1
ATOM 873 N N . HIS A 1 111 ? 13.857 -5.956 -6.428 1.00 92.94 111 HIS A N 1
ATOM 874 C CA . HIS A 1 111 ? 15.117 -6.681 -6.518 1.00 92.94 111 HIS A CA 1
ATOM 875 C C . HIS A 1 111 ? 15.793 -6.782 -5.142 1.00 92.94 111 HIS A C 1
ATOM 877 O O . HIS A 1 111 ? 15.658 -5.897 -4.297 1.00 92.94 111 HIS A O 1
ATOM 883 N N . TYR A 1 112 ? 16.610 -7.814 -4.929 1.00 91.44 112 TYR A N 1
ATOM 884 C CA . TYR A 1 112 ? 17.251 -8.072 -3.631 1.00 91.44 112 TYR A CA 1
ATOM 885 C C . TYR A 1 112 ? 18.153 -6.930 -3.120 1.00 91.44 112 TYR A C 1
ATOM 887 O O . TYR A 1 112 ? 18.371 -6.824 -1.919 1.00 91.44 112 TYR A O 1
ATOM 895 N N . THR A 1 113 ? 18.674 -6.057 -3.994 1.00 93.62 113 THR A N 1
ATOM 896 C CA . THR A 1 113 ? 19.499 -4.903 -3.578 1.00 93.62 113 THR A CA 1
ATOM 897 C C . THR A 1 113 ? 18.681 -3.730 -3.020 1.00 93.62 113 THR A C 1
ATOM 899 O O . THR A 1 113 ? 19.253 -2.813 -2.440 1.00 93.62 113 THR A O 1
ATOM 902 N N . ALA A 1 114 ? 17.352 -3.758 -3.152 1.00 92.19 114 ALA A N 1
ATOM 903 C CA . ALA A 1 114 ? 16.410 -2.852 -2.498 1.00 92.19 114 ALA A CA 1
ATOM 904 C C . ALA A 1 114 ? 15.687 -3.671 -1.430 1.00 92.19 114 ALA A C 1
ATOM 906 O O . ALA A 1 114 ? 14.486 -3.917 -1.513 1.00 92.19 114 ALA A O 1
ATOM 907 N N . GLU A 1 115 ? 16.478 -4.149 -0.467 1.00 92.19 115 GLU A N 1
ATOM 908 C CA . GLU A 1 115 ? 16.087 -5.156 0.521 1.00 92.19 115 GLU A CA 1
ATOM 909 C C . GLU A 1 115 ? 14.776 -4.807 1.228 1.00 92.19 115 GLU A C 1
ATOM 911 O O . GLU A 1 115 ? 13.907 -5.660 1.355 1.00 92.19 115 GLU A O 1
ATOM 916 N N . GLU A 1 116 ? 14.600 -3.542 1.609 1.00 91.25 116 GLU A N 1
ATOM 917 C CA . GLU A 1 116 ? 13.408 -3.076 2.314 1.00 91.25 116 GLU A CA 1
ATOM 918 C C . GLU A 1 116 ? 12.130 -3.290 1.487 1.00 91.25 116 GLU A C 1
ATOM 920 O O . GLU A 1 116 ? 11.219 -4.015 1.892 1.00 91.25 116 GLU A O 1
ATOM 925 N N . TYR A 1 117 ? 12.099 -2.738 0.272 1.00 94.62 117 TYR A N 1
ATOM 926 C CA . TYR A 1 117 ? 10.966 -2.901 -0.635 1.00 94.62 117 TYR A CA 1
ATOM 927 C C . TYR A 1 117 ? 10.751 -4.367 -1.011 1.00 94.62 117 TYR A C 1
ATOM 929 O O . TYR A 1 117 ? 9.617 -4.848 -1.008 1.00 94.62 117 TYR A O 1
ATOM 937 N N . TRP A 1 118 ? 11.835 -5.087 -1.308 1.00 95.12 118 TRP A N 1
ATOM 938 C CA . TRP A 1 118 ? 11.807 -6.497 -1.680 1.00 95.12 118 TRP A CA 1
ATOM 939 C C . TRP A 1 118 ? 11.174 -7.365 -0.589 1.00 95.12 118 TRP A C 1
ATOM 941 O O . TRP A 1 118 ? 10.192 -8.067 -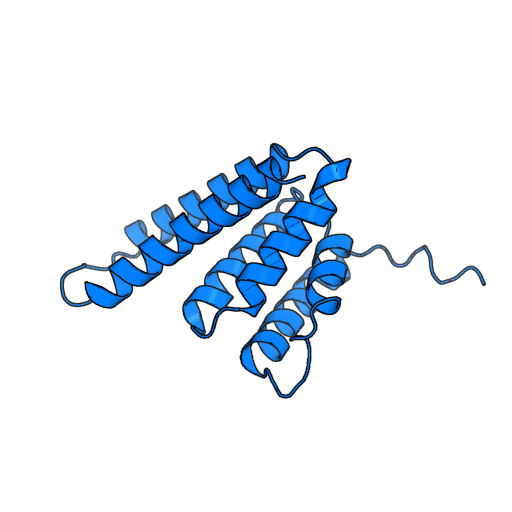0.841 1.00 95.12 118 TRP A O 1
ATOM 951 N N . CYS A 1 119 ? 11.698 -7.285 0.634 1.00 94.62 119 CYS A N 1
ATOM 952 C CA . CYS A 1 119 ? 11.246 -8.088 1.762 1.00 94.62 119 CYS A CA 1
ATOM 953 C C . CYS A 1 119 ? 9.806 -7.748 2.146 1.00 94.62 119 CYS A C 1
ATOM 955 O O . CYS A 1 119 ? 8.982 -8.656 2.286 1.00 94.62 119 CYS A O 1
ATOM 957 N N . GLN A 1 120 ? 9.466 -6.463 2.281 1.00 94.88 120 GLN A N 1
ATOM 958 C CA . GLN A 1 120 ? 8.116 -6.096 2.698 1.00 94.88 120 GLN A CA 1
ATOM 959 C C . GLN A 1 120 ? 7.061 -6.403 1.624 1.00 94.88 120 GLN A C 1
ATOM 961 O O . GLN A 1 120 ? 5.984 -6.913 1.951 1.00 94.88 120 GLN A O 1
ATOM 966 N N . SER A 1 121 ? 7.371 -6.168 0.345 1.00 95.81 121 SER A N 1
ATOM 967 C CA . SER A 1 121 ? 6.456 -6.498 -0.756 1.00 95.81 121 SER A CA 1
ATOM 968 C C . SER A 1 121 ? 6.235 -8.006 -0.862 1.00 95.81 121 SER A C 1
ATOM 970 O O . SER A 1 121 ? 5.094 -8.441 -1.011 1.00 95.81 121 SER A O 1
ATOM 972 N N . LEU A 1 122 ? 7.285 -8.825 -0.706 1.00 95.44 122 LEU A N 1
ATOM 973 C CA . LEU A 1 122 ? 7.148 -10.285 -0.651 1.00 95.44 122 LEU A CA 1
ATOM 974 C C . LEU A 1 122 ? 6.276 -10.742 0.520 1.00 95.44 122 LEU A C 1
ATOM 976 O O . LEU A 1 122 ? 5.407 -11.595 0.332 1.00 95.44 122 LEU A O 1
ATOM 980 N N . CYS A 1 123 ? 6.462 -10.158 1.704 1.00 95.81 123 CYS A N 1
ATOM 981 C CA . CYS A 1 123 ? 5.620 -10.436 2.867 1.00 95.81 123 CYS A CA 1
ATOM 982 C C . CYS A 1 123 ? 4.142 -10.123 2.594 1.00 95.81 123 CYS A C 1
ATOM 984 O O . CYS A 1 123 ? 3.271 -10.886 3.012 1.00 95.81 123 CYS A O 1
ATOM 986 N N . LEU A 1 124 ? 3.839 -9.027 1.891 1.00 95.94 124 LEU A N 1
ATOM 987 C CA . LEU A 1 124 ? 2.467 -8.710 1.493 1.00 95.94 124 LEU A CA 1
ATOM 988 C C . LEU A 1 124 ? 1.935 -9.711 0.461 1.00 95.94 124 LEU A C 1
ATOM 990 O O . LEU A 1 124 ? 0.852 -10.262 0.652 1.00 95.94 124 LEU A O 1
ATOM 994 N N . ILE A 1 125 ? 2.703 -9.985 -0.597 1.00 95.62 125 ILE A N 1
ATOM 995 C CA . ILE A 1 125 ? 2.322 -10.928 -1.657 1.00 95.62 125 ILE A CA 1
ATOM 996 C C . ILE A 1 125 ? 1.991 -12.296 -1.055 1.00 95.62 125 ILE A C 1
ATOM 998 O O . ILE A 1 125 ? 0.932 -12.842 -1.348 1.00 95.62 125 ILE A O 1
ATOM 1002 N N . GLN A 1 126 ? 2.823 -12.819 -0.151 1.00 94.81 126 GLN A N 1
ATOM 1003 C CA . GLN A 1 126 ? 2.566 -14.095 0.528 1.00 94.81 126 GLN A CA 1
ATOM 1004 C C . GLN A 1 126 ? 1.233 -14.117 1.292 1.00 94.81 126 GLN A C 1
ATOM 1006 O O . GLN A 1 126 ? 0.584 -15.161 1.342 1.00 94.81 126 GLN A O 1
ATOM 1011 N N . LYS A 1 127 ? 0.798 -12.982 1.856 1.00 93.94 127 LYS A N 1
ATOM 1012 C CA . LYS A 1 127 ? -0.484 -12.878 2.571 1.00 93.94 127 LYS A CA 1
ATOM 1013 C C . LYS A 1 127 ? -1.688 -12.883 1.629 1.00 93.94 127 LYS A C 1
ATOM 1015 O O . LYS A 1 127 ? -2.722 -13.437 1.989 1.00 93.94 127 LYS A O 1
ATOM 1020 N N . ILE A 1 128 ? -1.571 -12.279 0.444 1.00 93.00 128 ILE A N 1
ATOM 1021 C CA . ILE A 1 128 ? -2.718 -12.058 -0.459 1.00 93.00 128 ILE A CA 1
ATOM 1022 C C . ILE A 1 128 ? -2.779 -13.014 -1.657 1.00 93.00 128 ILE A C 1
ATOM 1024 O O . ILE A 1 128 ? -3.843 -13.165 -2.257 1.00 93.00 128 ILE A O 1
ATOM 1028 N N . VAL A 1 129 ? -1.679 -13.695 -1.999 1.00 88.12 129 VAL A N 1
ATOM 1029 C CA . VAL A 1 129 ? -1.582 -14.579 -3.178 1.00 88.12 129 VAL A CA 1
ATOM 1030 C C . VAL A 1 129 ? -2.584 -15.736 -3.141 1.00 88.12 129 VAL A C 1
ATOM 1032 O O . VAL A 1 129 ? -3.057 -16.168 -4.187 1.00 88.12 129 VAL A O 1
ATOM 1035 N N . ALA A 1 130 ? -2.980 -16.195 -1.948 1.00 82.69 130 ALA A N 1
ATOM 1036 C CA . ALA A 1 130 ? -3.996 -17.238 -1.784 1.00 82.69 130 ALA A CA 1
ATOM 1037 C C . ALA A 1 130 ? -5.379 -16.835 -2.337 1.00 82.69 130 ALA A C 1
ATOM 1039 O O . ALA A 1 130 ? -6.181 -17.706 -2.664 1.00 82.69 130 ALA A O 1
ATOM 1040 N N . GLY A 1 131 ? -5.655 -15.531 -2.461 1.00 74.88 131 GLY A N 1
ATOM 1041 C CA . GLY A 1 131 ? -6.882 -15.006 -3.063 1.00 74.88 131 GLY A CA 1
ATOM 1042 C C . GLY A 1 131 ? -6.853 -14.928 -4.593 1.00 74.88 131 GLY A C 1
ATOM 1043 O O . GLY A 1 131 ? -7.837 -14.502 -5.194 1.00 74.88 131 GLY A O 1
ATOM 1044 N N . ILE A 1 132 ? -5.745 -15.300 -5.244 1.00 80.12 132 ILE A N 1
ATOM 1045 C CA . ILE A 1 132 ? -5.636 -15.321 -6.706 1.00 80.12 132 ILE A CA 1
ATOM 1046 C C . ILE A 1 132 ? -6.124 -16.687 -7.200 1.00 80.12 132 ILE A C 1
ATOM 1048 O O . ILE A 1 132 ? -5.451 -17.700 -7.016 1.00 80.12 132 ILE A O 1
ATOM 1052 N N . ASP A 1 133 ? -7.303 -16.728 -7.825 1.00 67.56 133 ASP A N 1
ATOM 1053 C CA . ASP A 1 133 ? -7.865 -17.972 -8.362 1.00 67.56 133 ASP A CA 1
ATOM 1054 C C . ASP A 1 133 ? -6.998 -18.472 -9.539 1.00 67.56 133 ASP A C 1
ATOM 1056 O O . ASP A 1 133 ? -6.970 -17.889 -10.625 1.00 67.56 133 ASP A O 1
ATOM 1060 N N . TYR A 1 134 ? -6.245 -19.554 -9.317 1.00 57.22 134 TYR A N 1
ATOM 1061 C CA . TYR A 1 134 ? -5.267 -20.128 -10.258 1.00 57.22 134 TYR A CA 1
ATOM 1062 C C . TYR A 1 134 ? -5.901 -20.894 -11.438 1.00 57.22 134 TYR A C 1
ATOM 1064 O O . TYR A 1 134 ? -5.204 -21.593 -12.180 1.00 57.22 134 TYR A O 1
ATOM 1072 N N . LYS A 1 135 ? -7.216 -20.774 -11.655 1.00 51.12 135 LYS A N 1
ATOM 1073 C CA . LYS A 1 135 ? -7.953 -21.528 -12.687 1.00 51.12 135 LYS A CA 1
ATOM 1074 C C . LYS A 1 135 ? -7.574 -21.209 -14.140 1.00 51.12 135 LYS A C 1
ATOM 1076 O O . LYS A 1 135 ? -8.040 -21.902 -15.030 1.00 51.12 135 LYS A O 1
ATOM 1081 N N . GLY A 1 136 ? -6.716 -20.222 -14.402 1.00 50.47 136 GLY A N 1
ATOM 1082 C CA . GLY A 1 136 ? -6.316 -19.832 -15.761 1.00 50.47 136 GLY A CA 1
ATOM 1083 C C . GLY A 1 136 ? -5.027 -20.456 -16.318 1.00 50.47 136 GLY A C 1
ATOM 1084 O O . GLY A 1 136 ? -4.631 -20.072 -17.410 1.00 50.47 136 GLY A O 1
ATOM 1085 N N . VAL A 1 137 ? -4.334 -21.348 -15.594 1.00 46.69 137 VAL A N 1
ATOM 1086 C CA . VAL A 1 137 ? -2.979 -21.823 -15.992 1.00 46.69 137 VAL A CA 1
ATOM 1087 C C . VAL A 1 137 ? -2.906 -23.341 -16.229 1.00 46.69 137 VAL A C 1
ATOM 1089 O O . VAL A 1 137 ? -1.840 -23.876 -16.511 1.00 46.69 137 VAL A O 1
ATOM 1092 N N . ARG A 1 138 ? -4.027 -24.071 -16.134 1.00 46.94 138 ARG A N 1
ATOM 1093 C CA . ARG A 1 138 ? -4.035 -25.541 -16.265 1.00 46.94 138 ARG A CA 1
ATOM 1094 C C . ARG A 1 138 ? -4.677 -26.088 -17.547 1.00 46.94 138 ARG A C 1
ATOM 1096 O O . ARG A 1 138 ? -4.839 -27.298 -17.634 1.00 46.94 138 ARG A O 1
ATOM 1103 N N . ASP A 1 139 ? -4.964 -25.223 -18.520 1.00 41.00 139 ASP A N 1
ATOM 1104 C CA . ASP A 1 139 ? -5.441 -25.594 -19.862 1.00 41.00 139 ASP A CA 1
ATOM 1105 C C . ASP A 1 139 ? -4.483 -25.075 -20.954 1.00 41.00 139 ASP A C 1
ATOM 1107 O O . ASP A 1 139 ? -4.842 -24.233 -21.778 1.00 41.00 139 ASP A O 1
ATOM 1111 N N . THR A 1 140 ? -3.246 -25.576 -20.946 1.00 38.44 140 THR A N 1
ATOM 1112 C CA . THR A 1 140 ? -2.353 -25.627 -22.121 1.00 38.44 140 THR A CA 1
ATOM 1113 C C . THR A 1 140 ? -1.592 -26.935 -22.116 1.00 38.44 140 THR A C 1
ATOM 1115 O O . THR A 1 140 ? -1.018 -27.242 -21.044 1.00 38.44 140 THR A O 1
#

InterPro domains:
  IPR021629 Mediator complex, subunit Med23 [PF11573] (5-139)
  IPR021629 Mediator complex, subunit Med23 [PTHR12691] (11-139)

Sequence (140 aa):
MAAVEVQVSRYIDNVLQNDTLEEVFNSFIIHSQEMQEFKERTYQEDIKTLFSGIPQESLDGALKQYVSALSSLSNHRQMQTLLSLLHHAVTTGVVQPKPVCDALLATDKFHYTAEEYWCQSLCLIQKIVAGIDYKGVRDT

Radius of gyration: 15.9 Å; chains: 1; bounding box: 34×41×47 Å

Secondary structure (DSSP, 8-state):
-HHHHHHHHHHHHHHHHHHHHHHHTTTT----HHHHHHHHHHHHHHHHHHHHHS-HHHHHHHHHHHHHHHHT---HHHHHHHHHHHHHHHHTTSS-HHHHHHHHHTSTT-STTSHHHHHHHHHHHHHHGGGS--TTSS--

Foldseek 3Di:
DVVLLVLLVVLLCVLVVVVVVCVVCVVPDDDDPVVVVVSLVVNLVSLLVSLLPDDPVCNLVNLLSLLVVLLPDPDLVSNLSSLVSVLSCCVVPSDPLVSNLVSLCPDPCCDVVVVSSVVSSVVSNVVRVVRDDPVPPPPD